Protein AF-A0A2V9PPR6-F1 (afdb_monomer)

Foldseek 3Di:
DWDWDPPDPPDIDIDDDDQDDDDPPDDDDDDPDDDDDPVSD

Structure (mmCIF, N/CA/C/O backbone):
data_AF-A0A2V9PPR6-F1
#
_entry.id   AF-A0A2V9PPR6-F1
#
loop_
_atom_site.group_PDB
_atom_site.id
_atom_site.type_symbol
_atom_site.label_atom_id
_atom_site.label_alt_id
_atom_site.label_comp_id
_atom_site.label_asym_id
_atom_site.label_entity_id
_atom_site.label_seq_id
_atom_site.pdbx_PDB_ins_code
_atom_site.Car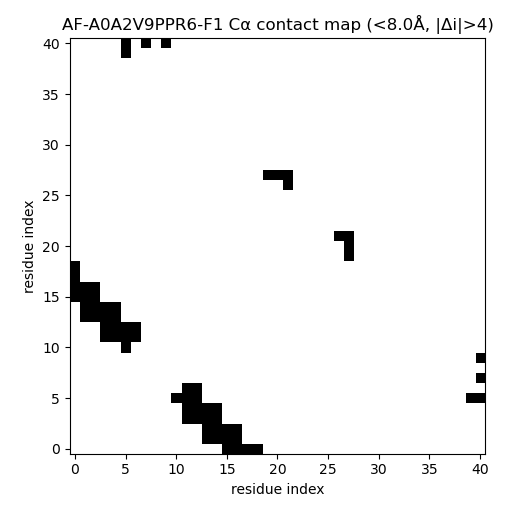tn_x
_atom_site.Cartn_y
_atom_site.Cartn_z
_atom_site.occupancy
_atom_site.B_iso_or_equiv
_atom_site.auth_seq_id
_atom_site.auth_comp_id
_atom_site.auth_asym_id
_atom_site.auth_atom_id
_atom_site.pdbx_PDB_model_num
ATOM 1 N N . MET A 1 1 ? 7.037 -5.550 10.642 1.00 95.38 1 MET A N 1
ATOM 2 C CA . MET A 1 1 ? 6.465 -5.829 9.309 1.00 95.38 1 MET A CA 1
ATOM 3 C C . MET A 1 1 ? 7.556 -5.799 8.247 1.00 95.38 1 MET A C 1
ATOM 5 O O . MET A 1 1 ? 8.577 -5.161 8.465 1.00 95.38 1 MET A O 1
ATOM 9 N N . ARG A 1 2 ? 7.363 -6.502 7.124 1.00 95.62 2 ARG A N 1
ATOM 10 C CA . ARG A 1 2 ? 8.215 -6.350 5.933 1.00 95.62 2 ARG A CA 1
ATOM 11 C C . ARG A 1 2 ? 7.722 -5.157 5.115 1.00 95.62 2 ARG A C 1
ATOM 13 O O . ARG A 1 2 ? 6.516 -5.032 4.927 1.00 95.62 2 ARG A O 1
ATOM 20 N N . ALA A 1 3 ? 8.639 -4.317 4.652 1.00 96.12 3 ALA A N 1
ATOM 21 C CA . ALA A 1 3 ? 8.351 -3.146 3.830 1.00 96.12 3 ALA A CA 1
ATOM 22 C C . ALA A 1 3 ? 9.338 -3.061 2.657 1.00 96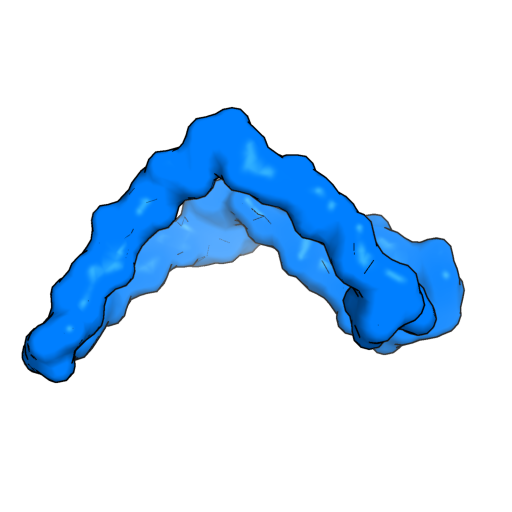.12 3 ALA A C 1
ATOM 24 O O . ALA A 1 3 ? 10.498 -3.451 2.799 1.00 96.12 3 ALA A O 1
ATOM 25 N N . ALA A 1 4 ? 8.863 -2.565 1.515 1.00 95.38 4 ALA A N 1
ATOM 26 C CA . ALA A 1 4 ? 9.689 -2.261 0.352 1.00 95.38 4 ALA A CA 1
ATOM 27 C C . ALA A 1 4 ? 10.120 -0.790 0.396 1.00 95.38 4 ALA A C 1
ATOM 29 O O . ALA A 1 4 ? 9.293 0.087 0.629 1.00 95.38 4 ALA A O 1
ATOM 30 N N . PHE A 1 5 ? 11.409 -0.539 0.189 1.00 95.38 5 PHE A N 1
ATOM 31 C CA . PHE A 1 5 ? 12.009 0.787 0.090 1.00 95.38 5 PHE A CA 1
ATOM 32 C C . PHE A 1 5 ? 12.595 0.958 -1.311 1.00 95.38 5 PHE A C 1
ATOM 34 O O . PHE A 1 5 ? 13.261 0.049 -1.807 1.00 95.38 5 PHE A O 1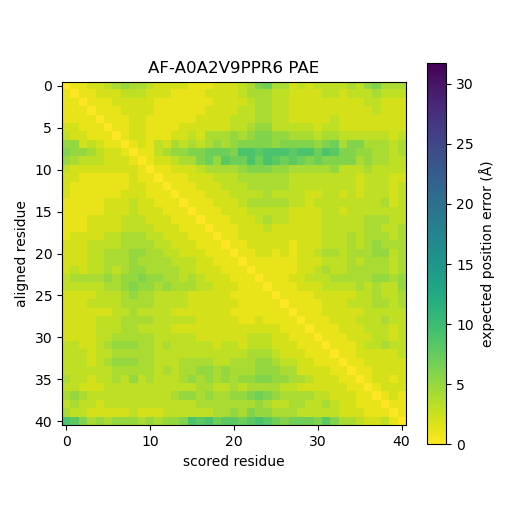
ATOM 41 N N . LEU A 1 6 ? 12.375 2.124 -1.917 1.00 94.06 6 LEU A N 1
ATOM 42 C CA . LEU A 1 6 ? 12.923 2.499 -3.219 1.00 94.06 6 LEU A CA 1
ATOM 43 C C . LEU A 1 6 ? 13.915 3.654 -3.008 1.00 94.06 6 LEU A C 1
ATOM 45 O O . LEU A 1 6 ? 13.508 4.812 -2.972 1.00 94.06 6 LEU A O 1
ATOM 49 N N . PRO A 1 7 ? 15.212 3.368 -2.781 1.00 93.38 7 PRO A N 1
ATOM 50 C CA . PRO A 1 7 ? 16.235 4.396 -2.564 1.00 93.38 7 PRO A CA 1
ATOM 51 C C . PRO A 1 7 ? 16.705 5.084 -3.863 1.00 93.38 7 PRO A C 1
ATOM 53 O O . PRO A 1 7 ? 17.653 5.867 -3.823 1.00 93.38 7 PRO A O 1
ATOM 56 N N . GLY A 1 8 ? 16.089 4.770 -5.008 1.00 90.38 8 GLY A N 1
ATOM 57 C CA . GLY A 1 8 ? 16.531 5.165 -6.347 1.00 90.38 8 GLY A CA 1
ATOM 58 C C . GLY A 1 8 ? 17.514 4.170 -6.975 1.00 90.38 8 GLY A C 1
ATOM 59 O O . GLY A 1 8 ? 17.774 3.094 -6.428 1.00 90.38 8 GLY A O 1
ATOM 60 N N . ASN A 1 9 ? 18.085 4.543 -8.126 1.00 90.56 9 ASN A N 1
ATOM 61 C CA . ASN A 1 9 ? 19.021 3.723 -8.914 1.00 90.56 9 ASN A CA 1
ATOM 62 C C . ASN A 1 9 ? 18.463 2.345 -9.317 1.00 90.56 9 ASN A C 1
ATOM 64 O O . ASN A 1 9 ? 19.201 1.359 -9.267 1.00 90.56 9 ASN A O 1
ATOM 68 N N . ASP A 1 10 ? 17.172 2.264 -9.649 1.00 89.44 10 ASP A N 1
ATOM 69 C CA . ASP A 1 10 ? 16.489 1.028 -10.063 1.00 89.44 10 ASP A CA 1
ATOM 70 C C . ASP A 1 10 ? 16.602 -0.121 -9.044 1.00 89.44 10 ASP A C 1
ATOM 72 O O . ASP A 1 10 ? 16.650 -1.304 -9.395 1.00 89.44 10 ASP A O 1
ATOM 76 N N . LYS A 1 11 ? 16.674 0.216 -7.750 1.00 91.44 11 LYS A N 1
ATOM 77 C CA . LYS A 1 11 ? 16.801 -0.759 -6.661 1.00 91.44 11 LYS A CA 1
ATOM 78 C C . LYS A 1 11 ? 15.561 -0.798 -5.788 1.00 91.44 11 LYS A C 1
ATOM 80 O O . LYS A 1 11 ? 14.958 0.223 -5.470 1.00 91.44 11 LYS A O 1
ATOM 85 N N . VAL A 1 12 ? 15.259 -2.005 -5.321 1.00 94.94 12 VAL A N 1
ATOM 86 C CA . VAL A 1 12 ? 14.257 -2.261 -4.289 1.00 94.94 12 VAL A CA 1
ATOM 87 C C . VAL A 1 12 ? 14.931 -2.954 -3.118 1.00 94.94 12 VAL A C 1
ATOM 89 O O . VAL A 1 12 ? 15.615 -3.964 -3.283 1.00 94.94 12 VAL A O 1
ATOM 92 N N . GLU A 1 13 ? 14.695 -2.435 -1.919 1.00 96.56 13 GLU A N 1
ATOM 93 C CA . GLU A 1 13 ? 15.183 -3.023 -0.681 1.00 96.56 13 GLU A CA 1
ATOM 94 C C . GLU A 1 13 ? 14.024 -3.494 0.192 1.00 96.56 13 GLU A C 1
ATOM 96 O O . GLU A 1 13 ? 13.160 -2.714 0.593 1.00 96.56 13 GLU A O 1
ATOM 101 N N . LEU A 1 14 ? 14.028 -4.780 0.539 1.00 97.06 14 LEU A N 1
ATOM 102 C CA . LEU A 1 14 ? 13.078 -5.335 1.496 1.00 97.06 14 LEU A CA 1
ATOM 103 C C . LEU A 1 14 ? 13.664 -5.256 2.901 1.00 97.06 14 LEU A C 1
ATOM 105 O O . LEU A 1 14 ? 14.637 -5.937 3.222 1.00 97.06 14 LEU A O 1
ATOM 109 N N . ARG A 1 15 ? 13.042 -4.444 3.755 1.00 97.81 15 ARG A N 1
ATOM 110 C CA . ARG A 1 15 ? 13.491 -4.220 5.130 1.00 97.81 15 ARG A CA 1
ATOM 111 C C . ARG A 1 15 ? 12.449 -4.717 6.127 1.00 97.81 15 ARG A C 1
ATOM 113 O O . ARG A 1 15 ? 11.240 -4.575 5.925 1.00 97.81 15 ARG A O 1
ATOM 120 N N . SER A 1 16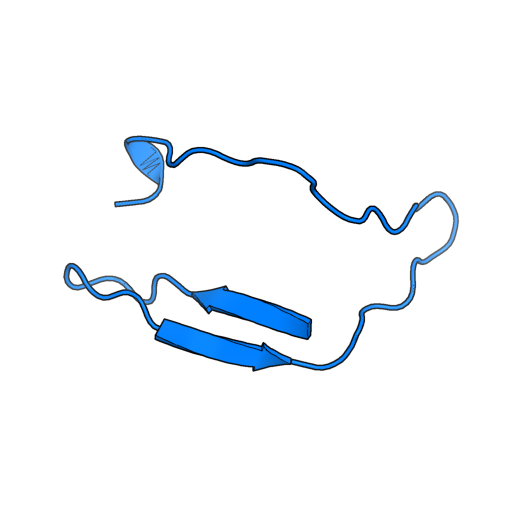 ? 12.923 -5.294 7.226 1.00 98.25 16 SER A N 1
ATOM 121 C CA . SER A 1 16 ? 12.096 -5.565 8.402 1.00 98.25 16 SER A CA 1
ATOM 122 C C . SER A 1 16 ? 12.068 -4.317 9.273 1.00 98.25 16 SER A C 1
ATOM 124 O O . SER A 1 16 ? 13.107 -3.871 9.746 1.00 98.25 16 SER A O 1
ATOM 126 N N . VAL A 1 17 ? 10.880 -3.764 9.488 1.00 97.25 17 VAL A N 1
ATOM 127 C CA . VAL A 1 17 ? 10.668 -2.552 10.291 1.00 97.25 17 VAL A CA 1
ATOM 128 C C . VAL A 1 17 ? 9.665 -2.818 11.418 1.00 97.25 17 VAL A C 1
ATOM 130 O O . VAL A 1 17 ? 8.872 -3.762 11.313 1.00 97.25 17 VAL A O 1
ATOM 133 N N . PRO A 1 18 ? 9.660 -2.033 12.509 1.00 97.69 18 PRO A N 1
ATOM 134 C CA . PRO A 1 18 ? 8.631 -2.131 13.543 1.00 97.69 18 PRO A CA 1
ATOM 135 C C . PRO A 1 18 ? 7.220 -1.914 12.980 1.00 97.69 18 PRO A C 1
ATOM 137 O O . PRO A 1 18 ? 7.043 -1.311 11.924 1.00 97.69 18 PRO A O 1
ATOM 140 N N . LEU A 1 19 ? 6.200 -2.420 13.675 1.00 96.81 19 LEU A N 1
ATOM 141 C CA . LEU A 1 19 ? 4.819 -2.038 13.370 1.00 96.81 19 LEU A CA 1
ATOM 142 C C . LEU A 1 19 ? 4.591 -0.587 13.829 1.00 96.81 19 LEU A C 1
ATOM 144 O O . LEU A 1 19 ? 4.915 -0.286 14.982 1.00 96.81 19 LEU A O 1
ATOM 148 N N . PRO A 1 20 ? 4.049 0.302 12.976 1.00 95.31 20 PRO A N 1
ATOM 149 C CA . PRO A 1 20 ? 3.737 1.665 13.387 1.00 95.31 20 PRO A CA 1
ATOM 150 C C . PRO A 1 20 ? 2.565 1.673 14.379 1.00 95.31 20 PRO A C 1
ATOM 152 O O . PRO A 1 20 ? 1.718 0.777 14.367 1.00 95.31 20 PRO A O 1
ATOM 155 N N . ARG A 1 21 ? 2.516 2.688 15.246 1.00 96.94 21 ARG A N 1
ATOM 156 C CA . ARG A 1 21 ? 1.381 2.942 16.144 1.00 96.94 21 ARG A CA 1
ATOM 157 C C . ARG A 1 21 ? 0.601 4.142 15.601 1.00 96.94 21 ARG A C 1
ATOM 159 O O . ARG A 1 21 ? 1.235 5.176 15.414 1.00 96.94 21 ARG A O 1
ATOM 166 N N . PRO A 1 22 ? -0.711 4.021 15.340 1.00 97.75 22 PRO A N 1
ATOM 167 C CA . PRO A 1 22 ? -1.502 5.148 14.857 1.00 97.75 22 PRO A CA 1
ATOM 168 C C . PRO A 1 22 ? -1.623 6.239 15.930 1.00 97.75 22 PRO A C 1
ATOM 170 O O . PRO A 1 22 ? -1.748 5.935 17.121 1.00 97.75 22 PRO A O 1
ATOM 173 N N . GLY A 1 23 ? -1.583 7.498 15.498 1.00 97.94 23 GLY A N 1
ATOM 174 C CA . GLY A 1 23 ? -1.899 8.673 16.306 1.00 97.94 23 GLY A CA 1
ATOM 175 C C . GLY A 1 23 ? -3.403 8.962 16.390 1.00 97.94 23 GLY A C 1
ATOM 176 O O . GLY A 1 23 ? -4.249 8.166 15.980 1.00 97.94 23 GLY A O 1
ATOM 177 N N . HIS A 1 24 ? -3.757 10.130 16.934 1.00 98.19 24 HIS A N 1
ATOM 178 C CA . HIS A 1 24 ? -5.155 10.557 17.005 1.00 98.19 24 HIS A CA 1
ATOM 179 C C . HIS A 1 24 ? -5.732 10.774 15.597 1.00 98.19 24 HIS A C 1
ATOM 181 O O . HIS A 1 24 ? -5.206 11.576 14.832 1.00 98.19 24 HIS A O 1
ATOM 187 N N . GLY A 1 25 ? -6.823 10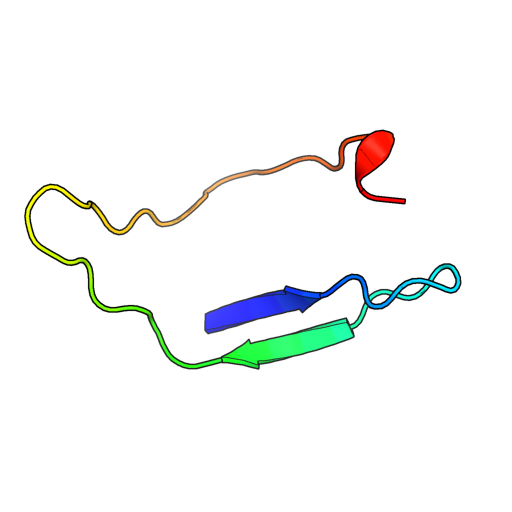.075 15.274 1.00 98.25 25 GLY A N 1
ATOM 188 C CA . GLY A 1 25 ? -7.485 10.154 13.966 1.00 98.25 25 GLY A CA 1
ATOM 189 C C . GLY A 1 25 ? -6.898 9.243 12.880 1.00 98.25 25 GLY A C 1
ATOM 190 O O . GLY A 1 25 ? -7.421 9.224 11.770 1.00 98.25 25 GLY A O 1
ATOM 191 N N . GLU A 1 26 ? -5.857 8.462 13.180 1.00 98.44 26 GLU A N 1
ATOM 192 C CA . GLU A 1 26 ? -5.243 7.527 12.231 1.00 98.44 26 GLU A CA 1
ATOM 193 C C . GLU A 1 26 ? -5.728 6.085 12.439 1.00 98.44 26 GLU A C 1
ATOM 195 O O . GLU A 1 26 ? -6.123 5.683 13.535 1.00 98.44 26 GLU A O 1
ATOM 200 N N . VAL A 1 27 ? -5.643 5.269 11.385 1.00 97.56 27 VAL A N 1
ATOM 201 C CA . VAL A 1 27 ? -5.941 3.831 11.437 1.00 97.56 27 VAL A CA 1
ATOM 202 C C . VAL A 1 27 ? -4.798 3.018 10.842 1.00 97.56 27 VAL A C 1
ATOM 204 O O . VAL A 1 27 ? -4.228 3.375 9.814 1.00 97.56 27 VAL A O 1
ATOM 207 N N . LEU A 1 28 ? -4.478 1.887 11.474 1.00 97.12 28 LEU A N 1
ATOM 208 C CA . LEU A 1 28 ? -3.501 0.935 10.953 1.00 97.12 28 LEU A CA 1
ATOM 209 C C . LEU A 1 28 ? -4.206 -0.142 10.126 1.00 97.12 28 LEU A C 1
ATOM 211 O O . LEU A 1 28 ? -5.011 -0.910 10.653 1.00 97.12 28 LEU A O 1
ATOM 215 N N . LEU A 1 29 ? -3.868 -0.232 8.839 1.00 96.31 29 LEU A N 1
ATOM 216 C CA . LEU A 1 29 ? -4.441 -1.211 7.917 1.00 96.31 29 LEU A CA 1
ATOM 217 C C . LEU A 1 29 ? -3.434 -2.303 7.550 1.00 96.31 29 LEU A C 1
ATOM 219 O O . LEU A 1 29 ? -2.257 -2.042 7.306 1.00 96.31 29 LEU A O 1
ATOM 223 N N . ARG A 1 30 ? -3.926 -3.541 7.431 1.00 95.56 30 ARG A N 1
ATOM 224 C CA . ARG A 1 30 ? -3.203 -4.626 6.757 1.00 95.56 30 ARG A CA 1
ATOM 225 C C . ARG A 1 30 ? -3.640 -4.678 5.297 1.00 95.56 30 ARG A C 1
ATOM 227 O O . ARG A 1 30 ? -4.760 -5.087 5.000 1.00 95.56 30 ARG A O 1
ATOM 234 N N . VAL A 1 31 ? -2.737 -4.311 4.398 1.00 95.00 31 VAL A N 1
ATOM 235 C CA . VAL A 1 31 ? -2.976 -4.335 2.951 1.00 95.00 31 VAL A CA 1
ATOM 236 C C . VAL A 1 31 ? -3.059 -5.784 2.449 1.00 95.00 31 VAL A C 1
ATOM 238 O O . VAL A 1 31 ? -2.180 -6.592 2.745 1.00 95.00 31 VAL A O 1
ATOM 241 N N . LYS A 1 32 ? -4.120 -6.125 1.702 1.00 96.69 32 LYS A N 1
ATOM 242 C CA . LYS A 1 32 ? -4.296 -7.453 1.072 1.00 96.69 32 LYS A CA 1
ATOM 243 C C . LYS A 1 32 ? -3.611 -7.540 -0.294 1.00 96.69 32 LYS A C 1
ATOM 245 O O . LYS A 1 32 ? -3.073 -8.586 -0.638 1.00 96.69 32 LYS A O 1
ATOM 250 N N . ALA A 1 33 ? -3.663 -6.455 -1.059 1.00 96.31 33 ALA A N 1
ATOM 251 C CA . ALA A 1 33 ? -3.057 -6.328 -2.376 1.00 96.31 33 ALA A CA 1
ATOM 252 C C . ALA A 1 33 ? -2.664 -4.866 -2.616 1.00 96.31 33 ALA A C 1
ATOM 254 O O . ALA A 1 33 ? -3.372 -3.961 -2.177 1.00 96.31 33 ALA A O 1
ATOM 255 N N . SER A 1 34 ? -1.546 -4.663 -3.306 1.00 93.75 34 SER A N 1
ATOM 256 C CA . SER A 1 34 ? -1.067 -3.372 -3.800 1.00 93.75 34 SER A CA 1
ATOM 257 C C . SER A 1 34 ? -0.429 -3.597 -5.163 1.00 93.75 34 SER A C 1
ATOM 259 O O . SER A 1 34 ? 0.075 -4.688 -5.436 1.00 93.75 34 SER A O 1
ATOM 261 N N . THR A 1 35 ? -0.427 -2.570 -5.998 1.00 94.12 35 THR A N 1
ATOM 262 C CA . THR A 1 35 ? 0.310 -2.536 -7.264 1.00 94.12 35 THR A CA 1
ATOM 263 C C . THR A 1 35 ? 1.387 -1.457 -7.200 1.00 94.12 35 THR A C 1
ATOM 265 O O . THR A 1 35 ? 1.412 -0.676 -6.250 1.00 94.12 35 THR A O 1
ATOM 268 N N . ILE A 1 36 ? 2.278 -1.438 -8.192 1.00 92.56 36 ILE A N 1
ATOM 269 C CA . ILE A 1 36 ? 3.274 -0.376 -8.376 1.00 92.56 36 ILE A CA 1
ATOM 270 C C . ILE A 1 36 ? 2.696 0.714 -9.288 1.00 92.56 36 ILE A C 1
ATOM 272 O O . ILE A 1 36 ? 1.989 0.394 -10.249 1.00 92.56 36 ILE A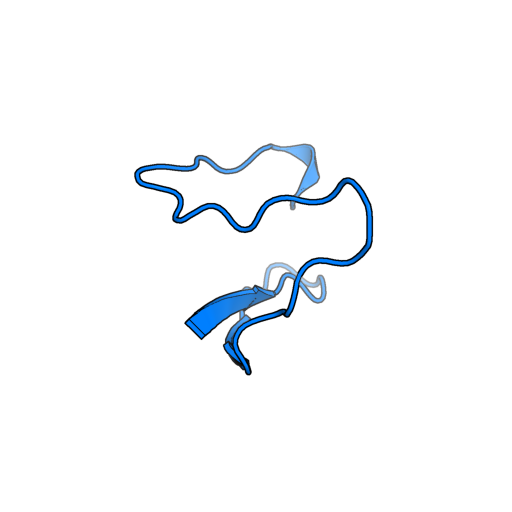 O 1
ATOM 276 N N . CYS A 1 37 ? 2.968 1.982 -8.992 1.00 93.00 37 CYS A N 1
ATOM 277 C CA . CYS A 1 37 ? 2.700 3.092 -9.900 1.00 93.00 37 CYS A CA 1
ATOM 278 C C . CYS A 1 37 ? 3.960 3.401 -10.719 1.00 93.00 37 CYS A C 1
ATOM 280 O O . CYS A 1 37 ? 5.075 3.242 -10.235 1.00 93.00 37 CYS A O 1
ATOM 282 N N . GLY A 1 38 ? 3.806 3.915 -11.942 1.00 91.12 38 GLY A N 1
ATOM 283 C CA . GLY A 1 38 ? 4.955 4.361 -12.741 1.00 91.12 38 GLY A CA 1
ATOM 284 C C . GLY A 1 38 ? 5.771 5.481 -12.081 1.00 91.12 38 GLY A C 1
ATOM 285 O O . GLY A 1 38 ? 6.938 5.628 -12.402 1.00 91.12 38 GLY A O 1
ATOM 286 N N . SER A 1 39 ? 5.183 6.238 -11.148 1.00 91.31 39 SER A N 1
ATOM 287 C CA . SER A 1 39 ? 5.869 7.294 -10.390 1.00 91.31 39 SER A CA 1
ATOM 288 C C . SER A 1 39 ? 6.770 6.787 -9.264 1.00 91.31 39 SER A C 1
ATOM 290 O O . SER A 1 39 ? 7.482 7.588 -8.668 1.00 91.31 39 SER A O 1
ATOM 292 N N . ASP A 1 40 ? 6.668 5.505 -8.902 1.00 89.31 40 ASP A N 1
ATOM 293 C CA . ASP A 1 40 ? 7.480 4.924 -7.827 1.00 89.31 40 ASP A CA 1
ATOM 294 C C . ASP A 1 40 ? 8.912 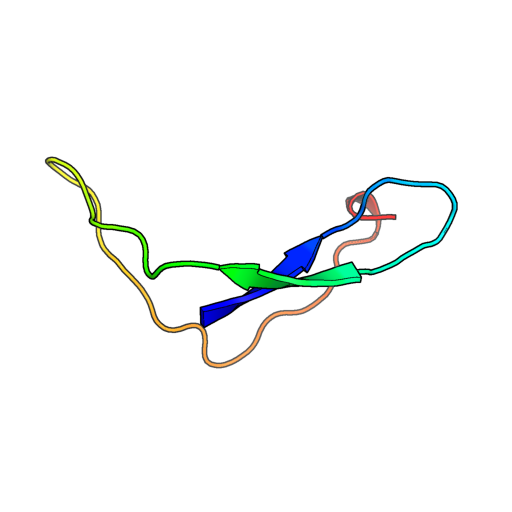4.594 -8.297 1.00 89.31 40 ASP A C 1
ATOM 296 O O . ASP A 1 40 ? 9.794 4.404 -7.461 1.00 89.31 40 ASP A O 1
ATOM 300 N N . ILE A 1 41 ? 9.127 4.505 -9.616 1.00 83.56 41 ILE A N 1
ATOM 301 C CA . ILE A 1 41 ? 10.392 4.165 -10.291 1.00 83.56 41 ILE A CA 1
ATOM 302 C C . ILE A 1 41 ? 11.090 5.448 -10.740 1.00 83.56 41 ILE A C 1
ATOM 304 O O . ILE A 1 41 ? 12.308 5.562 -10.479 1.00 83.56 41 ILE A O 1
#

Solvent-accessible surface area (backbone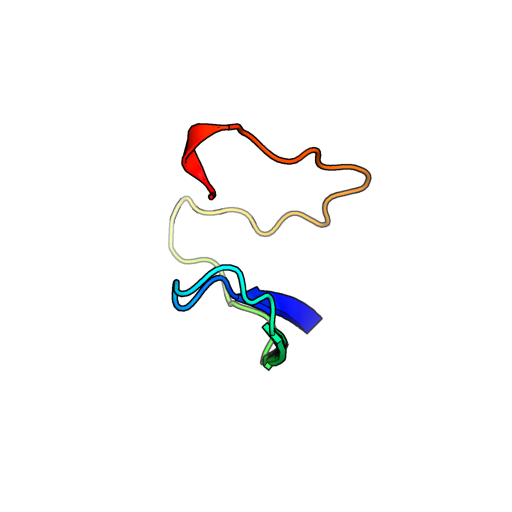 atoms only — not comparable to full-atom values): 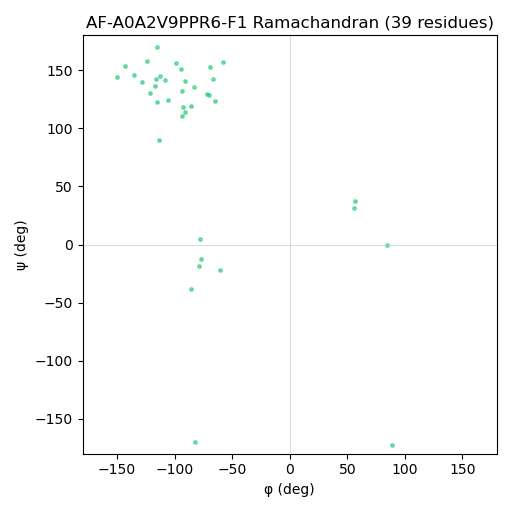3076 Å² total; per-residue (Å²): 75,82,44,83,41,68,90,50,92,95,43,79,44,83,43,82,46,80,76,84,79,65,60,93,94,53,80,86,79,84,82,90,79,85,83,88,58,86,86,74,111

Mean predicted aligned error: 2.79 Å

Radius of gyration: 12.81 Å; Cα contacts (8 Å, |Δi|>4): 33; chains: 1; bounding box: 26×18×30 Å

Secondary structure (DSSP, 8-state):
-EEEE--STT--EEEE-PPP---TT------S-----GGG-

Sequence (41 aa):
MRAAFLPGNDKVELRSVPLPRPGHGEVLLRVKASTICGSDI

pLDDT: mean 94.87, std 3.14, range [83.56, 98.44]